Protein AF-A0A5D0MWS3-F1 (afdb_monomer)

Sequence (69 aa):
MFVDLGADPVDFYVAPAIWVRDEITKRHQAFLLRHGGKRPVNPDSVHHKIKVEWIEQWRQRWGLLGMPR

Foldseek 3Di:
DDWDPPDPPIWDFDDDPVVVVVLQVVVVCVVCVVVVNADPPDRPDPDDDDDCVSRVVRIPVCVVVVDDD

Mean predicted aligned error: 4.93 Å

Solvent-accessible surface area (backbone atoms only — not comparable to full-atom values): 4400 Å² total; per-residue (Å²): 113,48,77,44,87,87,52,91,78,70,47,46,29,42,59,60,70,67,59,53,52,51,54,52,51,55,51,50,51,55,50,23,60,77,46,80,70,38,56,89,88,55,71,84,62,86,80,79,88,83,58,66,89,79,4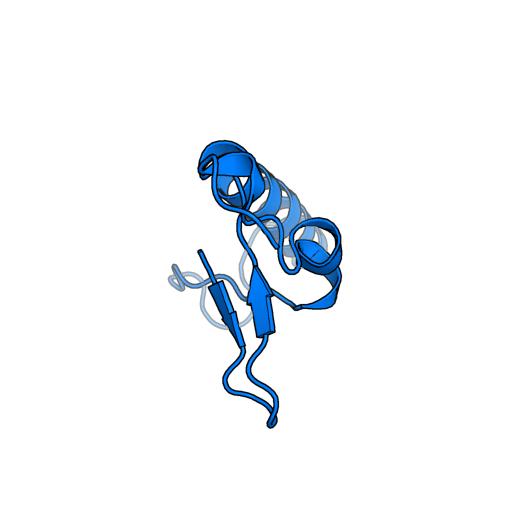5,56,94,20,52,65,36,39,58,84,77,78,38,82,120

Structure (mmCIF, N/CA/C/O backbone):
data_AF-A0A5D0MWS3-F1
#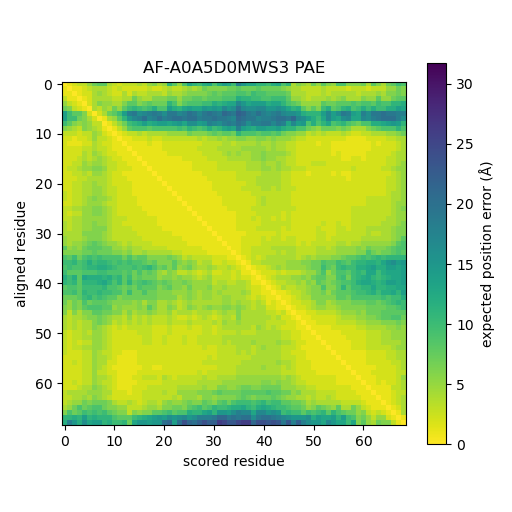
_entry.id   AF-A0A5D0MWS3-F1
#
loop_
_atom_site.group_PDB
_atom_site.id
_atom_site.type_symbol
_atom_site.label_atom_id
_atom_site.label_alt_id
_atom_site.label_comp_id
_atom_site.label_asym_id
_atom_site.label_entity_id
_atom_site.label_seq_id
_atom_site.pdbx_PDB_ins_code
_atom_site.Cartn_x
_atom_site.Cartn_y
_atom_site.Cartn_z
_atom_site.occupancy
_atom_site.B_iso_or_equiv
_atom_site.auth_seq_id
_atom_site.auth_comp_id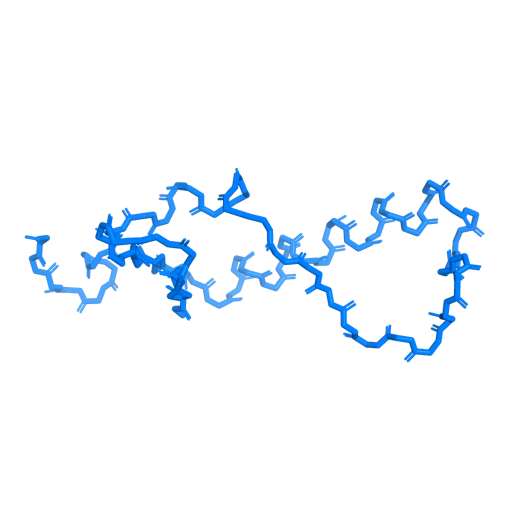
_atom_site.auth_asym_id
_atom_site.auth_atom_id
_atom_site.pdbx_PDB_model_num
ATOM 1 N N . MET A 1 1 ? -7.896 4.004 2.163 1.00 79.12 1 MET A N 1
ATOM 2 C CA . MET A 1 1 ? -8.523 2.765 2.661 1.00 79.12 1 MET A CA 1
ATOM 3 C C . MET A 1 1 ? -8.583 1.789 1.507 1.00 79.12 1 MET A C 1
ATOM 5 O O . MET A 1 1 ? -8.930 2.214 0.411 1.00 79.12 1 MET A O 1
ATOM 9 N N . PHE A 1 2 ? -8.212 0.536 1.743 1.00 88.00 2 PHE A N 1
ATOM 10 C CA . PHE A 1 2 ? -8.411 -0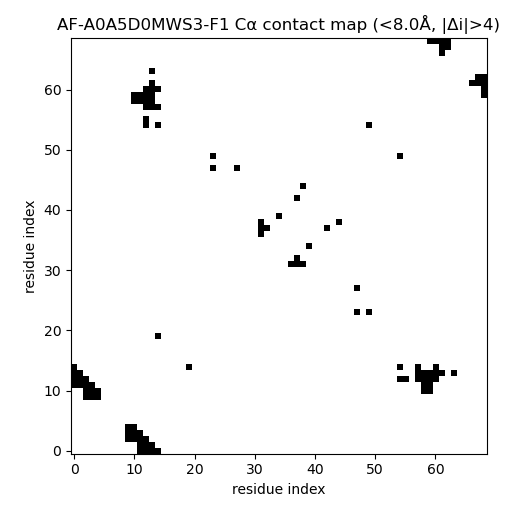.558 0.793 1.00 88.00 2 PHE A CA 1
ATOM 11 C C . PHE A 1 2 ? -9.467 -1.506 1.347 1.00 88.00 2 PHE A C 1
ATOM 13 O O . PHE A 1 2 ? -9.557 -1.671 2.566 1.00 88.00 2 PHE A O 1
ATOM 20 N N . VAL A 1 3 ? -10.238 -2.100 0.443 1.00 84.25 3 VAL A N 1
ATOM 21 C CA . VAL A 1 3 ? -11.274 -3.086 0.750 1.00 84.25 3 VAL A CA 1
ATOM 22 C C . VAL A 1 3 ? -10.922 -4.349 -0.026 1.00 84.25 3 VAL A C 1
ATOM 24 O O . VAL A 1 3 ? -10.774 -4.278 -1.249 1.00 84.25 3 VAL A O 1
ATOM 27 N N . ASP A 1 4 ? -10.727 -5.464 0.674 1.00 82.50 4 ASP A N 1
ATOM 28 C CA . ASP A 1 4 ? -10.496 -6.760 0.036 1.00 82.50 4 ASP A CA 1
ATOM 29 C C . ASP A 1 4 ? -11.837 -7.423 -0.290 1.00 82.50 4 ASP A C 1
ATOM 31 O O . ASP A 1 4 ? -12.616 -7.753 0.599 1.00 82.50 4 ASP A O 1
ATOM 35 N N . LEU A 1 5 ? -12.105 -7.582 -1.586 1.00 80.62 5 LEU A N 1
ATOM 36 C CA . LEU A 1 5 ? -13.329 -8.192 -2.114 1.00 80.62 5 LEU A CA 1
ATOM 37 C C . LEU A 1 5 ? -13.144 -9.688 -2.432 1.00 80.62 5 LEU A C 1
ATOM 39 O O . LEU A 1 5 ? -14.027 -10.296 -3.033 1.00 80.62 5 LEU A O 1
ATOM 43 N N . GLY A 1 6 ? -11.976 -10.263 -2.119 1.00 73.69 6 GLY A N 1
ATOM 44 C CA . GLY A 1 6 ? -11.558 -11.590 -2.570 1.00 73.69 6 GLY A CA 1
ATOM 45 C C . GLY A 1 6 ? -12.165 -12.776 -1.817 1.00 73.69 6 GLY A C 1
ATOM 46 O O . GLY A 1 6 ? -12.180 -13.873 -2.372 1.00 73.69 6 GLY A O 1
ATOM 47 N N . ALA A 1 7 ? -12.670 -12.587 -0.595 1.00 62.44 7 ALA A N 1
ATOM 48 C CA . ALA A 1 7 ? -13.362 -13.619 0.181 1.00 62.44 7 ALA A CA 1
ATOM 49 C C . ALA A 1 7 ? -14.175 -12.996 1.327 1.00 62.44 7 ALA A C 1
ATOM 51 O O . ALA A 1 7 ? -13.799 -11.957 1.860 1.00 62.44 7 ALA A O 1
ATOM 52 N N . ASP A 1 8 ? -15.278 -13.644 1.706 1.00 66.12 8 ASP A N 1
ATOM 53 C CA . ASP A 1 8 ? -16.065 -13.305 2.895 1.00 66.12 8 ASP A CA 1
ATOM 54 C C . ASP A 1 8 ? -15.382 -13.939 4.130 1.00 66.12 8 ASP A C 1
ATOM 56 O O . ASP A 1 8 ? -15.084 -15.140 4.086 1.00 66.12 8 ASP A O 1
ATOM 60 N N . PRO A 1 9 ? -15.093 -13.203 5.221 1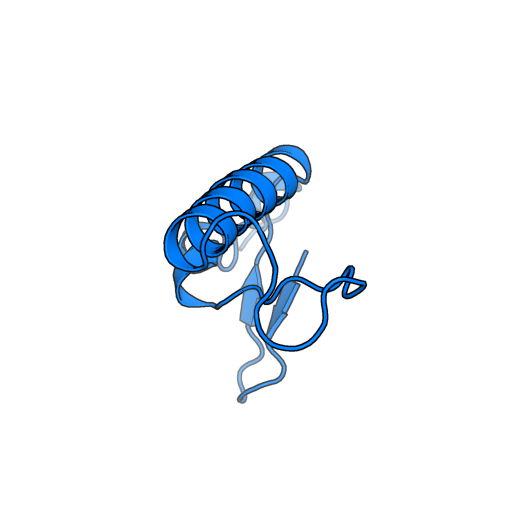.00 72.06 9 PRO A N 1
ATOM 61 C CA . PRO A 1 9 ? -15.431 -11.804 5.486 1.00 72.06 9 PRO A CA 1
ATOM 62 C C . PRO A 1 9 ? -14.533 -10.789 4.764 1.00 72.06 9 PRO A C 1
ATOM 64 O O . PRO A 1 9 ? -13.312 -10.924 4.742 1.00 72.06 9 PRO A O 1
ATOM 67 N N . VAL A 1 10 ? -15.158 -9.718 4.262 1.00 81.25 10 VAL A N 1
ATOM 68 C CA . VAL A 1 10 ? -14.474 -8.540 3.698 1.00 81.25 10 VAL A CA 1
ATOM 69 C C . VAL A 1 10 ? -13.525 -7.926 4.730 1.00 81.25 10 VAL A C 1
ATOM 71 O O . VAL A 1 10 ? -13.940 -7.540 5.825 1.00 81.25 10 VAL A O 1
ATOM 74 N N . ASP A 1 11 ? -12.256 -7.765 4.354 1.00 89.12 11 ASP A N 1
ATOM 75 C CA . ASP A 1 11 ? -11.243 -7.130 5.195 1.00 89.12 11 ASP A CA 1
ATOM 76 C C . ASP A 1 11 ? -10.968 -5.673 4.794 1.00 89.12 11 ASP A C 1
ATOM 78 O O . ASP A 1 11 ? -10.948 -5.299 3.615 1.00 89.12 11 ASP A O 1
ATOM 82 N N . PHE A 1 12 ? -10.714 -4.838 5.807 1.00 91.44 12 PHE A N 1
ATOM 83 C CA . PHE A 1 12 ? -10.415 -3.417 5.647 1.00 91.44 12 PHE A CA 1
ATOM 84 C C . PHE A 1 12 ? -8.984 -3.096 6.060 1.00 91.44 12 PHE A C 1
ATOM 86 O O . PHE A 1 12 ? -8.520 -3.479 7.139 1.00 91.44 12 PHE A O 1
ATOM 93 N N . TYR A 1 13 ? -8.314 -2.292 5.235 1.00 94.06 13 TYR A N 1
ATOM 94 C CA . TYR A 1 13 ? -6.952 -1.829 5.482 1.00 94.06 13 TYR A CA 1
ATOM 95 C C . TYR A 1 13 ? -6.913 -0.299 5.495 1.00 94.06 13 TYR A C 1
ATOM 97 O O . TYR A 1 13 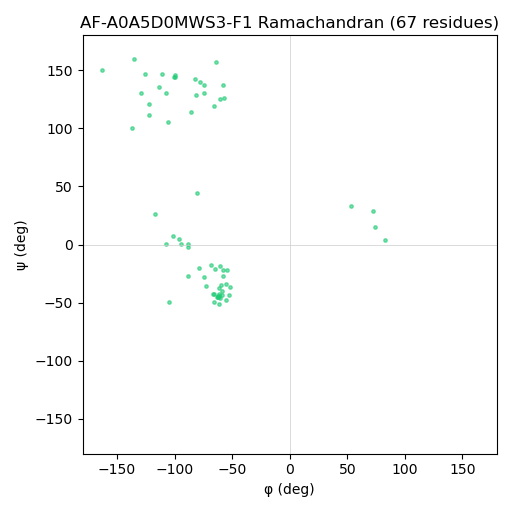? -7.099 0.374 4.469 1.00 94.06 13 TYR A O 1
ATOM 105 N N . VAL A 1 14 ? -6.672 0.262 6.681 1.00 94.88 14 VAL A N 1
ATOM 106 C CA . VAL A 1 14 ? -6.662 1.709 6.930 1.00 94.88 14 VAL A CA 1
ATOM 107 C C . VAL A 1 14 ? -5.215 2.154 7.103 1.00 94.88 14 VAL A C 1
ATOM 109 O O . VAL A 1 14 ? -4.593 1.878 8.120 1.00 94.88 14 VAL A O 1
ATOM 112 N N . ALA A 1 15 ? -4.676 2.825 6.087 1.00 95.44 15 ALA A N 1
ATOM 113 C CA . ALA A 1 15 ? -3.288 3.273 6.041 1.00 95.44 15 ALA A CA 1
ATOM 114 C C . ALA A 1 15 ? -3.209 4.783 5.760 1.00 95.44 15 ALA A C 1
ATOM 116 O O . ALA A 1 15 ? -4.026 5.290 4.979 1.00 95.44 15 ALA A O 1
ATOM 117 N N . PRO A 1 16 ? -2.210 5.498 6.310 1.00 95.12 16 PRO A N 1
ATOM 118 C CA . PRO A 1 16 ? -1.898 6.861 5.900 1.00 95.12 16 PRO A CA 1
ATOM 119 C C . PRO A 1 16 ? -1.577 6.930 4.404 1.00 95.12 16 PRO A C 1
ATOM 121 O O . PRO A 1 16 ? -0.818 6.112 3.881 1.00 95.12 16 PRO A O 1
ATOM 124 N N . ALA A 1 17 ? -2.103 7.941 3.711 1.00 93.69 17 ALA A N 1
ATOM 125 C CA . ALA A 1 17 ? -1.880 8.108 2.273 1.00 93.69 17 ALA A CA 1
ATOM 126 C C . ALA A 1 17 ? -0.391 8.268 1.915 1.00 93.69 17 ALA A C 1
ATOM 128 O O . ALA A 1 17 ? 0.049 7.768 0.880 1.00 93.69 17 ALA A O 1
ATOM 129 N N . ILE A 1 18 ? 0.386 8.924 2.787 1.00 95.25 18 ILE A N 1
ATOM 130 C CA . ILE A 1 18 ? 1.835 9.075 2.610 1.00 95.25 18 ILE A CA 1
ATOM 131 C C . ILE A 1 18 ? 2.538 7.715 2.609 1.00 95.25 18 ILE A C 1
ATOM 133 O O . ILE A 1 18 ? 3.288 7.412 1.690 1.00 95.25 18 ILE A O 1
ATOM 137 N N . TRP A 1 19 ? 2.179 6.841 3.552 1.00 95.44 19 TRP A N 1
ATOM 138 C CA . TRP A 1 19 ? 2.751 5.503 3.642 1.00 95.44 19 TRP A CA 1
ATOM 139 C C . TRP A 1 19 ? 2.460 4.681 2.381 1.00 95.44 19 TRP A C 1
ATOM 141 O O . TRP A 1 19 ? 3.347 4.024 1.843 1.00 95.44 19 TRP A O 1
ATOM 151 N N . VAL A 1 20 ? 1.228 4.759 1.863 1.00 94.38 20 VAL A N 1
ATOM 152 C CA . VAL A 1 20 ? 0.836 4.059 0.629 1.00 94.38 20 VAL A CA 1
ATOM 153 C C . VAL A 1 20 ? 1.669 4.535 -0.561 1.00 94.38 20 VAL A C 1
ATOM 155 O O . VAL A 1 20 ? 2.138 3.718 -1.354 1.00 94.38 20 VAL A O 1
ATOM 158 N N . ARG A 1 21 ? 1.861 5.851 -0.689 1.00 94.50 21 ARG A N 1
ATOM 159 C CA . ARG A 1 21 ? 2.649 6.446 -1.773 1.00 94.50 21 ARG A CA 1
ATOM 160 C C . ARG A 1 21 ? 4.105 5.992 -1.722 1.00 94.50 21 ARG A C 1
ATOM 162 O O . ARG A 1 21 ? 4.656 5.610 -2.759 1.00 94.50 21 ARG A O 1
ATOM 169 N N . ASP A 1 22 ? 4.700 6.000 -0.536 1.00 95.38 22 ASP A N 1
ATOM 170 C CA . ASP A 1 22 ? 6.096 5.612 -0.340 1.00 95.38 22 ASP A CA 1
ATOM 171 C C . ASP A 1 22 ? 6.300 4.121 -0.632 1.00 95.38 22 ASP A C 1
ATOM 173 O O . ASP A 1 22 ? 7.231 3.747 -1.350 1.00 95.38 22 ASP A O 1
ATOM 177 N N . GLU A 1 23 ? 5.383 3.267 -0.167 1.00 95.12 23 GLU A N 1
ATOM 178 C CA . GLU A 1 23 ? 5.456 1.822 -0.391 1.00 95.12 23 GLU A CA 1
ATOM 179 C C . GLU A 1 23 ? 5.292 1.465 -1.881 1.00 95.12 23 GLU A C 1
ATOM 181 O O . GLU A 1 23 ? 6.067 0.660 -2.410 1.00 95.12 23 GLU A O 1
ATOM 186 N N . ILE A 1 24 ? 4.352 2.105 -2.595 1.00 94.06 24 ILE A N 1
ATOM 187 C CA . ILE A 1 24 ? 4.202 1.951 -4.056 1.00 94.06 24 ILE A CA 1
ATOM 188 C C . ILE A 1 24 ? 5.478 2.398 -4.771 1.00 94.06 24 ILE A C 1
ATOM 190 O O . ILE A 1 24 ? 5.977 1.682 -5.639 1.00 94.06 24 ILE A O 1
ATOM 194 N N . THR A 1 25 ? 6.031 3.554 -4.397 1.00 93.81 25 THR A N 1
ATOM 195 C CA . THR A 1 25 ? 7.240 4.104 -5.025 1.00 93.81 25 THR A CA 1
ATOM 196 C C . THR A 1 25 ? 8.421 3.156 -4.846 1.00 93.81 25 THR A C 1
ATOM 198 O O . THR A 1 25 ? 9.048 2.753 -5.828 1.00 93.81 25 THR A O 1
ATOM 201 N N . LYS A 1 26 ? 8.677 2.715 -3.609 1.00 94.88 26 LYS A N 1
ATOM 202 C CA . LYS A 1 26 ? 9.748 1.768 -3.270 1.00 94.88 26 LYS A CA 1
ATOM 203 C C . LYS A 1 26 ? 9.640 0.474 -4.077 1.00 94.88 26 LYS A C 1
ATOM 205 O O . LYS A 1 26 ? 10.626 0.010 -4.654 1.00 94.88 26 LYS A O 1
ATOM 210 N N . ARG A 1 27 ? 8.444 -0.113 -4.149 1.00 94.56 27 ARG A N 1
ATOM 211 C CA . ARG A 1 27 ? 8.217 -1.379 -4.864 1.00 94.56 27 ARG A CA 1
ATOM 212 C C . ARG A 1 27 ? 8.256 -1.220 -6.371 1.00 94.56 27 ARG A C 1
ATOM 214 O O . ARG A 1 27 ? 8.752 -2.113 -7.056 1.00 94.56 27 ARG A O 1
ATOM 221 N N . HIS A 1 28 ? 7.773 -0.097 -6.891 1.00 92.19 28 HIS A N 1
ATOM 222 C CA . HIS A 1 28 ? 7.866 0.207 -8.309 1.00 92.19 28 HIS A CA 1
ATOM 223 C C . HIS A 1 28 ? 9.324 0.345 -8.753 1.00 92.19 28 HIS A C 1
ATOM 225 O O . HIS A 1 28 ? 9.706 -0.282 -9.739 1.00 92.19 28 HIS A O 1
ATOM 231 N N . GLN A 1 29 ? 10.156 1.055 -7.987 1.00 92.62 29 GLN A N 1
ATOM 232 C CA . GLN A 1 29 ? 11.588 1.165 -8.274 1.00 92.62 29 GLN A CA 1
ATOM 233 C C . GLN A 1 29 ? 12.293 -0.195 -8.208 1.00 92.62 29 GLN A C 1
ATOM 235 O O . GLN A 1 29 ? 13.035 -0.552 -9.121 1.00 92.62 29 GLN A O 1
ATOM 240 N N . ALA A 1 30 ? 11.997 -1.010 -7.189 1.00 92.75 30 ALA A N 1
ATOM 241 C CA . ALA A 1 30 ? 12.537 -2.366 -7.096 1.00 92.75 30 ALA A CA 1
ATOM 242 C C . ALA A 1 30 ? 12.115 -3.257 -8.282 1.00 92.75 30 ALA A C 1
ATOM 244 O O . ALA A 1 30 ? 12.907 -4.067 -8.760 1.00 92.75 30 ALA A O 1
ATOM 245 N N . PHE A 1 31 ? 10.880 -3.108 -8.771 1.00 91.25 31 PHE A N 1
ATOM 246 C CA . PHE A 1 31 ? 10.397 -3.801 -9.964 1.00 91.25 31 PHE A CA 1
ATOM 247 C C . PHE A 1 31 ? 11.146 -3.347 -11.221 1.00 91.25 31 PHE A C 1
ATOM 249 O O . PHE A 1 31 ? 11.646 -4.191 -11.959 1.00 91.25 31 PHE A O 1
ATOM 256 N N . LEU A 1 32 ? 11.274 -2.035 -11.447 1.00 92.38 32 LEU A N 1
ATOM 257 C CA . LEU A 1 32 ? 12.006 -1.501 -12.599 1.00 92.38 32 LEU A CA 1
ATOM 258 C C . LEU A 1 32 ? 13.463 -1.968 -12.596 1.00 92.38 32 LEU A C 1
ATOM 260 O O . LEU A 1 32 ? 13.949 -2.422 -13.628 1.00 92.38 32 LEU A O 1
ATOM 264 N N . LEU A 1 33 ? 14.138 -1.943 -11.442 1.00 93.44 33 LEU A N 1
ATOM 265 C CA . LEU A 1 33 ? 15.524 -2.399 -11.321 1.00 93.44 33 LEU A CA 1
ATOM 266 C C . LEU A 1 33 ? 15.687 -3.873 -11.733 1.00 93.44 33 LEU A C 1
ATOM 268 O O . LEU A 1 33 ? 16.627 -4.210 -12.446 1.00 93.44 33 LEU A O 1
ATOM 272 N N . ARG A 1 34 ? 14.735 -4.739 -11.359 1.00 92.56 34 ARG A N 1
ATOM 273 C CA . ARG A 1 34 ? 14.719 -6.162 -11.758 1.00 92.56 34 ARG A CA 1
ATOM 274 C C . ARG A 1 34 ? 14.461 -6.380 -13.254 1.00 92.56 34 ARG A C 1
ATOM 276 O O . ARG A 1 34 ? 14.749 -7.461 -13.755 1.00 92.56 34 ARG A O 1
ATOM 283 N N . HIS A 1 35 ? 13.936 -5.378 -13.957 1.00 91.81 35 HIS A N 1
ATOM 284 C CA . HIS A 1 35 ? 13.581 -5.439 -15.378 1.00 91.81 35 HIS A CA 1
ATOM 285 C C . HIS A 1 35 ? 14.392 -4.458 -16.248 1.00 91.81 35 HIS A C 1
ATOM 287 O O . HIS A 1 35 ?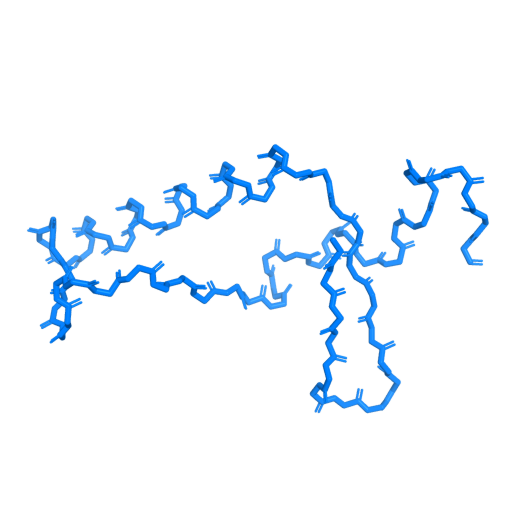 13.934 -4.038 -17.308 1.00 91.81 35 HIS A O 1
ATOM 293 N N . GLY A 1 36 ? 15.604 -4.081 -15.822 1.00 90.88 36 GLY A N 1
ATOM 294 C CA . GLY A 1 36 ? 16.502 -3.242 -16.630 1.00 90.88 36 GLY A CA 1
ATOM 295 C C . GLY A 1 36 ? 16.068 -1.776 -16.736 1.00 90.88 36 GLY A C 1
ATOM 296 O O . GLY A 1 36 ? 16.331 -1.115 -17.737 1.00 90.88 36 GLY A O 1
ATOM 297 N N . GLY A 1 37 ? 15.366 -1.268 -15.721 1.00 88.19 37 GLY A N 1
ATOM 298 C CA . GLY A 1 37 ? 14.916 0.122 -15.629 1.00 88.19 37 GLY A CA 1
ATOM 299 C C . GLY A 1 37 ? 13.626 0.430 -16.391 1.00 88.19 37 GLY A C 1
ATOM 300 O O . GLY A 1 37 ? 13.209 1.585 -16.423 1.00 88.19 37 GLY A O 1
ATOM 301 N N . LYS A 1 38 ? 12.977 -0.570 -17.000 1.00 85.25 38 LYS A N 1
ATOM 302 C CA . LYS A 1 38 ? 11.744 -0.396 -17.783 1.00 85.25 38 LYS A CA 1
ATOM 303 C C . LYS A 1 38 ? 10.721 -1.476 -17.449 1.00 85.25 38 LYS A C 1
ATOM 305 O O . LYS A 1 38 ? 11.056 -2.535 -16.923 1.00 85.25 38 LYS A O 1
ATOM 310 N N . ARG A 1 39 ? 9.446 -1.218 -17.752 1.00 85.44 39 ARG A N 1
ATOM 311 C CA . ARG A 1 39 ? 8.423 -2.266 -17.671 1.00 85.44 39 ARG A CA 1
ATOM 312 C C . ARG A 1 39 ? 8.595 -3.216 -18.864 1.00 85.44 39 ARG A C 1
ATOM 314 O O . ARG A 1 39 ? 8.647 -2.734 -19.991 1.00 85.44 39 ARG A O 1
ATOM 321 N N . PRO A 1 40 ? 8.638 -4.539 -18.641 1.00 85.75 40 PRO A N 1
ATOM 322 C CA . PRO A 1 40 ? 8.958 -5.503 -19.694 1.00 85.75 40 PRO A CA 1
ATOM 323 C C . PRO A 1 40 ? 7.816 -5.728 -20.696 1.00 85.75 40 PRO A C 1
ATOM 325 O O . PRO A 1 40 ? 8.082 -6.083 -21.835 1.00 85.75 40 PRO A O 1
ATOM 328 N N . VAL A 1 41 ? 6.555 -5.548 -20.275 1.00 85.69 41 VAL A N 1
ATOM 329 C CA . VAL A 1 41 ? 5.369 -5.876 -21.095 1.00 85.69 41 VAL A CA 1
ATOM 330 C C . VAL A 1 41 ? 4.690 -4.629 -21.659 1.00 85.69 41 VAL A C 1
ATOM 332 O O . VAL A 1 41 ? 4.406 -4.564 -22.846 1.00 85.69 41 VAL A O 1
ATOM 335 N N . ASN A 1 42 ? 4.414 -3.637 -20.811 1.00 86.94 42 ASN A N 1
ATOM 336 C CA . ASN A 1 42 ? 3.775 -2.388 -21.218 1.00 86.94 42 ASN A CA 1
ATOM 337 C C . ASN A 1 42 ? 4.487 -1.207 -20.531 1.00 86.94 42 ASN A C 1
ATOM 339 O O . ASN A 1 42 ? 4.236 -0.977 -19.339 1.00 86.94 42 ASN A O 1
ATOM 343 N N . PRO A 1 43 ? 5.389 -0.503 -21.243 1.00 84.56 43 PRO A N 1
ATOM 344 C CA . PRO A 1 43 ? 6.112 0.670 -20.745 1.00 84.56 43 PRO A CA 1
ATOM 345 C C . PRO A 1 43 ? 5.205 1.788 -20.225 1.00 84.56 43 PRO A C 1
ATOM 347 O O . PRO A 1 43 ? 5.546 2.412 -19.223 1.00 84.56 43 PRO A O 1
ATOM 350 N N . ASP A 1 44 ? 4.029 1.963 -20.828 1.00 87.38 44 ASP A N 1
ATOM 351 C CA . ASP A 1 44 ? 3.118 3.084 -20.560 1.00 87.38 44 ASP A CA 1
ATOM 352 C C . ASP A 1 44 ? 2.131 2.804 -19.417 1.00 87.38 44 ASP A C 1
ATOM 354 O O . ASP A 1 44 ? 1.288 3.632 -19.071 1.00 87.38 44 ASP A O 1
ATOM 358 N N . SER A 1 45 ? 2.211 1.622 -18.799 1.00 85.69 45 SER A N 1
ATOM 359 C CA . SER A 1 45 ? 1.322 1.269 -17.697 1.00 85.69 45 SER A CA 1
ATOM 360 C C . SER A 1 45 ? 1.563 2.153 -16.472 1.00 85.69 45 SER A C 1
ATOM 362 O O . SER A 1 45 ? 2.617 2.110 -15.831 1.00 85.69 45 SER A O 1
ATOM 364 N N . VAL A 1 46 ? 0.522 2.886 -16.086 1.00 83.62 46 VAL A N 1
ATOM 365 C CA . VAL A 1 46 ? 0.469 3.677 -14.846 1.00 83.62 46 VAL A CA 1
ATOM 366 C C . VAL A 1 46 ? -0.046 2.872 -13.649 1.00 83.62 46 VAL A C 1
ATOM 368 O O . VAL A 1 46 ? -0.075 3.366 -12.525 1.00 83.62 46 VAL A O 1
ATOM 371 N N . HIS A 1 47 ? -0.427 1.608 -13.858 1.00 87.12 47 HIS A N 1
ATOM 372 C CA . HIS A 1 47 ? -0.971 0.759 -12.804 1.00 87.12 47 HIS A CA 1
ATOM 373 C C . HIS A 1 47 ? 0.134 0.128 -11.941 1.00 87.12 47 HIS A C 1
ATOM 375 O O . HIS A 1 47 ? 1.187 -0.309 -12.430 1.00 87.12 47 HIS A O 1
ATOM 381 N N . HIS A 1 48 ? -0.135 0.026 -10.638 1.00 87.69 48 HIS A N 1
ATOM 382 C CA . HIS A 1 48 ? 0.671 -0.735 -9.689 1.00 87.69 48 HIS A CA 1
ATOM 383 C C . HIS A 1 48 ? -0.233 -1.675 -8.891 1.00 87.69 48 HIS A C 1
ATOM 385 O O . HIS A 1 48 ? -1.263 -1.258 -8.367 1.00 87.69 48 HIS A O 1
ATOM 391 N N . LYS A 1 49 ? 0.148 -2.951 -8.801 1.00 89.25 49 LYS A N 1
ATOM 392 C CA . LYS A 1 49 ? -0.560 -3.922 -7.962 1.00 89.25 49 LYS A CA 1
ATOM 393 C C . LYS A 1 49 ? -0.211 -3.653 -6.505 1.00 89.25 49 LYS A C 1
ATOM 395 O O . LYS A 1 49 ? 0.961 -3.487 -6.204 1.00 89.25 49 LYS A O 1
ATOM 400 N N . ILE A 1 50 ? -1.190 -3.704 -5.612 1.00 89.75 50 ILE A N 1
ATOM 401 C CA . ILE A 1 50 ? -0.959 -3.805 -4.169 1.00 89.75 50 ILE A CA 1
ATOM 402 C C . ILE A 1 50 ? -1.332 -5.224 -3.762 1.00 89.75 50 ILE A C 1
ATOM 404 O O . ILE A 1 50 ? -2.383 -5.729 -4.153 1.00 89.75 50 ILE A O 1
ATOM 408 N N . LYS A 1 51 ? -0.446 -5.897 -3.032 1.00 90.56 51 LYS A N 1
A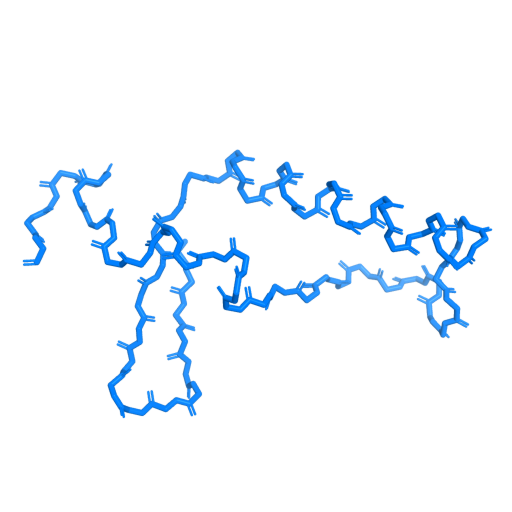TOM 409 C CA . LYS A 1 51 ? -0.734 -7.215 -2.469 1.00 90.56 51 LYS A CA 1
ATOM 410 C C . LYS A 1 51 ? -1.126 -7.077 -1.003 1.00 90.56 51 LYS A C 1
ATOM 412 O O . LYS A 1 51 ? -0.541 -6.255 -0.300 1.00 90.56 51 LYS A O 1
ATOM 417 N N . VAL A 1 52 ? -2.038 -7.935 -0.547 1.00 90.25 52 VAL A N 1
ATOM 418 C CA . VAL A 1 52 ? -2.475 -8.013 0.858 1.00 90.25 52 VAL A CA 1
ATOM 419 C C . VAL A 1 52 ? -1.281 -8.149 1.807 1.00 90.25 52 VAL A C 1
ATOM 4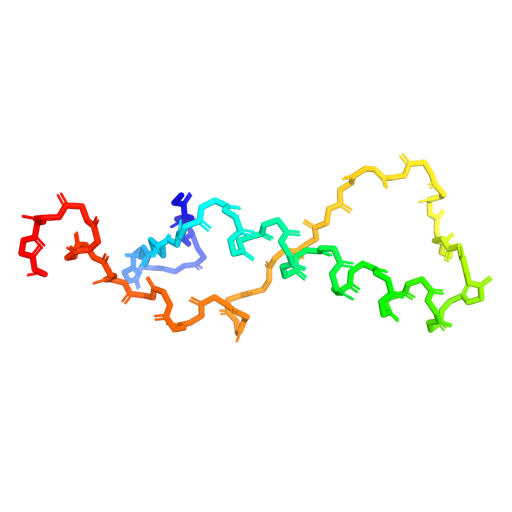21 O O . VAL A 1 52 ? -1.164 -7.395 2.767 1.00 90.25 52 VAL A O 1
ATOM 424 N N . GLU A 1 53 ? -0.311 -8.996 1.449 1.00 92.31 53 GLU A N 1
ATOM 425 C CA . GLU A 1 53 ? 0.923 -9.224 2.217 1.00 92.31 53 GLU A CA 1
ATOM 426 C C . GLU A 1 53 ? 1.726 -7.933 2.517 1.00 92.31 53 GLU A C 1
ATOM 428 O O . GLU A 1 53 ? 2.523 -7.902 3.449 1.00 92.31 53 GLU A O 1
ATOM 433 N N . TRP A 1 54 ? 1.538 -6.852 1.745 1.00 92.44 54 TRP A N 1
ATOM 434 C CA . TRP A 1 54 ? 2.226 -5.568 1.953 1.00 92.44 54 TRP A CA 1
ATOM 435 C C . TRP A 1 54 ? 1.473 -4.646 2.905 1.00 92.44 54 TRP A C 1
ATOM 437 O O . TRP A 1 54 ? 2.082 -3.785 3.534 1.00 92.44 54 TRP A O 1
ATOM 447 N N . ILE A 1 55 ? 0.153 -4.801 2.987 1.00 93.94 55 ILE A N 1
ATOM 448 C CA . ILE A 1 55 ? -0.732 -3.918 3.746 1.00 93.94 55 ILE A CA 1
ATOM 449 C C . ILE A 1 55 ? -1.270 -4.567 5.020 1.00 93.94 55 ILE A C 1
ATOM 451 O O . ILE A 1 55 ? -1.973 -3.892 5.761 1.00 93.94 55 ILE A O 1
ATOM 455 N N . GLU A 1 56 ? -0.902 -5.815 5.326 1.00 94.31 56 GLU A N 1
ATOM 456 C CA . GLU A 1 56 ? -1.422 -6.570 6.476 1.00 94.31 56 GLU A CA 1
ATOM 457 C C . GLU A 1 56 ? -1.309 -5.817 7.811 1.00 94.31 56 GLU A C 1
ATOM 459 O O . GLU A 1 56 ? -2.230 -5.820 8.623 1.00 94.31 56 GLU A O 1
ATOM 464 N N . GLN A 1 57 ? -0.235 -5.052 8.011 1.00 95.25 57 GLN A N 1
ATOM 465 C CA . GLN A 1 57 ? -0.047 -4.217 9.207 1.00 95.25 57 GLN A CA 1
ATOM 466 C C . GLN A 1 57 ? -1.125 -3.128 9.414 1.00 95.25 57 GLN A C 1
ATOM 468 O O . GLN A 1 57 ? -1.285 -2.608 10.527 1.00 95.25 57 GLN A O 1
ATOM 473 N N . TRP A 1 58 ? -1.863 -2.788 8.353 1.00 95.81 58 TRP A N 1
ATOM 474 C CA . TRP A 1 58 ? -2.948 -1.806 8.330 1.00 95.81 58 TRP A CA 1
ATOM 475 C C . TRP A 1 58 ? -4.342 -2.415 8.523 1.00 95.81 58 TRP A C 1
ATOM 477 O O . TRP A 1 58 ? -5.337 -1.682 8.530 1.00 95.81 58 TRP A O 1
ATOM 487 N N . ARG A 1 59 ? -4.429 -3.738 8.698 1.00 94.25 59 ARG A N 1
ATOM 488 C CA . ARG A 1 59 ? -5.690 -4.462 8.863 1.00 94.25 59 ARG A CA 1
ATOM 489 C C . ARG A 1 59 ? -6.460 -3.986 10.096 1.00 94.25 59 ARG A C 1
ATOM 491 O O . ARG A 1 59 ? -5.944 -3.994 11.219 1.00 94.25 59 ARG A O 1
ATOM 498 N N . GLN A 1 60 ? -7.712 -3.580 9.884 1.00 93.06 60 GLN A N 1
ATOM 499 C CA . GLN A 1 60 ? -8.636 -3.115 10.926 1.00 93.06 60 GLN A CA 1
ATOM 500 C C . GLN A 1 60 ? -8.043 -1.989 11.806 1.00 93.06 60 GLN A C 1
ATOM 502 O O . GLN A 1 60 ? -8.312 -1.919 13.006 1.00 93.06 60 GLN A O 1
ATOM 507 N N . ARG A 1 61 ? -7.189 -1.113 11.247 1.00 93.69 61 ARG A N 1
ATOM 508 C CA . ARG A 1 61 ? -6.585 0.041 11.952 1.00 93.69 61 ARG A CA 1
ATOM 509 C C . ARG A 1 61 ? -7.540 1.247 12.035 1.00 93.69 61 ARG A C 1
ATOM 511 O O . ARG A 1 61 ? -7.124 2.388 11.838 1.00 93.69 61 ARG A O 1
ATOM 518 N N . TRP A 1 62 ? -8.810 1.008 12.361 1.00 92.88 62 TRP A N 1
ATOM 519 C CA . TRP A 1 62 ? -9.843 2.047 12.506 1.00 92.88 62 TRP A CA 1
ATOM 520 C C . TRP A 1 62 ? -9.491 3.121 13.543 1.00 92.88 62 TRP A C 1
ATOM 522 O O . TRP A 1 62 ? -9.858 4.283 13.375 1.00 92.88 62 TRP A O 1
ATOM 532 N N . GLY A 1 63 ? -8.669 2.776 14.540 1.00 92.56 63 GLY A N 1
ATOM 533 C CA . GLY A 1 63 ? -8.161 3.722 15.539 1.00 92.56 63 GLY A CA 1
ATOM 534 C C . GLY A 1 63 ? -7.378 4.910 14.963 1.00 92.56 63 GLY A C 1
ATOM 535 O O . GLY A 1 63 ? -7.329 5.957 15.598 1.00 92.56 63 GLY A O 1
ATOM 536 N N . LEU A 1 64 ? -6.833 4.812 13.741 1.00 90.00 64 LEU A N 1
ATOM 537 C CA . LEU A 1 64 ? -6.215 5.958 13.049 1.00 90.00 64 LEU A CA 1
ATOM 538 C C . LEU A 1 64 ? -7.221 7.067 12.709 1.00 90.00 64 LEU A C 1
ATOM 540 O O . LEU A 1 64 ? -6.824 8.205 12.480 1.00 90.00 64 LEU A O 1
ATOM 544 N N . LEU A 1 65 ? -8.508 6.724 12.662 1.00 88.31 65 LEU A N 1
ATOM 545 C CA . LEU A 1 65 ? -9.623 7.637 12.424 1.00 88.31 65 LEU A CA 1
ATOM 546 C C . LEU A 1 65 ? -10.360 7.999 13.725 1.00 88.31 65 LEU A C 1
ATOM 548 O O . LEU A 1 65 ? -11.413 8.625 13.670 1.00 88.31 65 LEU A O 1
ATOM 552 N N . GLY A 1 66 ? -9.844 7.586 14.890 1.00 90.12 66 GLY A N 1
ATOM 553 C CA . GLY A 1 66 ? -10.508 7.777 16.183 1.00 90.12 66 GLY A CA 1
ATOM 554 C C . GLY A 1 66 ? -11.711 6.855 16.419 1.00 90.12 66 GLY A C 1
ATOM 555 O O . GLY A 1 66 ? -12.503 7.118 17.319 1.00 90.12 66 GLY A O 1
ATOM 556 N N . MET A 1 67 ? -11.862 5.787 15.628 1.00 83.50 67 MET A N 1
ATOM 557 C CA . MET A 1 67 ? -12.971 4.836 15.744 1.00 83.50 67 MET A CA 1
ATOM 558 C C . MET A 1 67 ? -12.549 3.567 16.505 1.00 83.50 67 MET A C 1
ATOM 560 O O . MET A 1 67 ? -11.407 3.117 16.344 1.00 83.50 67 MET A O 1
ATOM 564 N N . PRO A 1 68 ? -13.443 2.973 17.321 1.00 74.56 68 PRO A N 1
ATOM 565 C CA . PRO A 1 68 ? -13.203 1.668 17.927 1.00 74.56 68 PRO A CA 1
ATOM 566 C C . PRO A 1 68 ? -13.100 0.575 16.853 1.00 74.56 68 PRO A C 1
ATOM 568 O O . PRO A 1 68 ? -13.551 0.758 15.721 1.00 74.56 68 PRO A O 1
ATOM 571 N N . ARG A 1 69 ? -12.438 -0.528 17.211 1.00 63.12 69 ARG A N 1
ATOM 572 C CA . ARG A 1 69 ? -12.199 -1.670 16.323 1.00 63.12 69 ARG A CA 1
ATOM 573 C C . ARG A 1 69 ? -13.415 -2.578 16.229 1.00 63.12 69 ARG A C 1
ATOM 575 O O . ARG A 1 69 ? -14.071 -2.754 17.278 1.00 63.12 69 ARG A O 1
#

Radius of gyration: 14.77 Å; Cα contacts (8 Å, |Δi|>4): 54; chains: 1; bounding box: 33×23×39 Å

Secondary structure (DSSP, 8-state):
-EEE-SSSSPEEE---HHHHHHHHHHHHHHHHHHTTTS-SS-TT-------HHHHGGGBT-GGGGT---

pLDDT: mean 88.61, std 7.54, range [62.44, 95.81]